Protein AF-A0A6M0C9Q1-F1 (afdb_monomer_lite)

Radius of gyration: 16.75 Å; chains: 1; bounding box: 51×22×29 Å

Foldseek 3Di:
DCVVVVVVVVLVVVLVCCVVVVPDDHLPQWDWDADVVVRDIDIDRDDDDLPDPPCNVVVVVVVVVVVVVVD

Sequence (71 aa):
LGVVSGTLACLAASEAIKQITGFSKPLWSQLLTMDLDAMEFSKLRPYHDPDCPVCGSLSRELKAEEEVVKI

Structure (mmCIF, N/CA/C/O backbone):
data_AF-A0A6M0C9Q1-F1
#
_entry.id   AF-A0A6M0C9Q1-F1
#
loop_
_atom_site.group_PDB
_atom_site.id
_atom_site.type_symbol
_atom_site.label_atom_id
_atom_site.label_alt_id
_atom_site.label_comp_id
_atom_site.label_asym_id
_atom_site.label_entity_id
_atom_site.label_seq_id
_atom_site.pdbx_PDB_ins_code
_atom_site.Cartn_x
_atom_site.Cartn_y
_atom_site.Cartn_z
_atom_site.occupancy
_atom_site.B_iso_or_equiv
_atom_site.auth_seq_id
_atom_site.auth_comp_id
_atom_site.auth_asym_id
_atom_site.auth_atom_id
_atom_site.pdbx_PDB_model_num
ATOM 1 N N . LEU A 1 1 ? 17.352 -7.103 -7.423 1.00 60.00 1 LEU A N 1
ATOM 2 C CA . LEU A 1 1 ? 15.932 -6.686 -7.477 1.00 60.00 1 LEU A CA 1
ATOM 3 C C . LEU A 1 1 ? 15.270 -6.859 -6.104 1.00 60.00 1 LEU A C 1
ATOM 5 O O . LEU A 1 1 ? 14.523 -7.803 -5.906 1.00 60.00 1 LEU A O 1
ATOM 9 N N . GLY A 1 2 ? 15.579 -5.998 -5.131 1.00 86.88 2 GLY A N 1
ATOM 10 C CA . GLY A 1 2 ? 14.947 -6.046 -3.795 1.00 86.88 2 GLY A CA 1
ATOM 11 C C . GLY A 1 2 ? 14.401 -4.699 -3.322 1.00 86.88 2 GLY A C 1
ATOM 12 O O . GLY A 1 2 ? 13.707 -4.631 -2.316 1.00 86.88 2 GLY A O 1
ATOM 13 N N . VAL A 1 3 ? 14.696 -3.621 -4.053 1.00 91.94 3 VAL A N 1
ATOM 14 C CA . VAL A 1 3 ? 14.308 -2.260 -3.667 1.00 91.94 3 VAL A CA 1
ATOM 15 C C . VAL A 1 3 ? 12.798 -2.067 -3.804 1.00 91.94 3 VAL A C 1
ATOM 17 O O . VAL A 1 3 ? 12.179 -1.544 -2.890 1.00 91.94 3 VAL A O 1
ATOM 20 N N . VAL A 1 4 ? 12.185 -2.568 -4.885 1.00 94.12 4 VAL A N 1
ATOM 21 C CA . VAL A 1 4 ? 10.725 -2.483 -5.087 1.00 94.12 4 VAL A CA 1
ATOM 22 C C . VAL A 1 4 ? 9.965 -3.161 -3.950 1.00 94.12 4 VAL A C 1
ATOM 24 O O . VAL A 1 4 ? 9.092 -2.547 -3.344 1.00 94.12 4 VAL A O 1
ATOM 27 N N . SER A 1 5 ? 10.333 -4.398 -3.610 1.00 94.88 5 SER A N 1
ATOM 28 C CA . SER A 1 5 ? 9.692 -5.136 -2.520 1.00 94.88 5 SER A CA 1
ATOM 29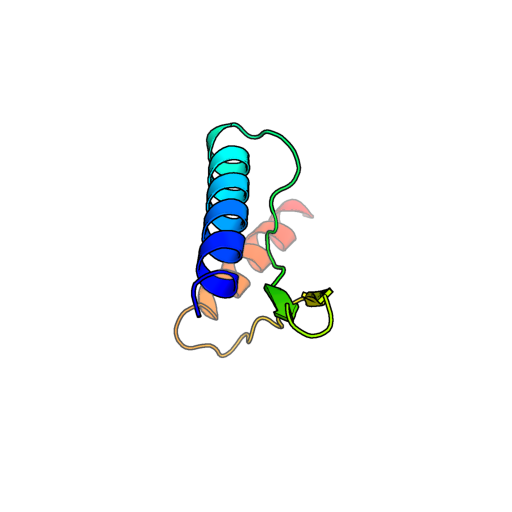 C C . SER A 1 5 ? 9.993 -4.535 -1.146 1.00 94.88 5 SER A C 1
ATOM 31 O O . SER A 1 5 ? 9.095 -4.485 -0.311 1.00 94.88 5 SER A O 1
ATOM 33 N N . GLY A 1 6 ? 11.208 -4.028 -0.913 1.00 96.00 6 GLY A N 1
ATOM 34 C CA . GLY A 1 6 ? 11.569 -3.336 0.327 1.00 96.00 6 GLY A CA 1
ATOM 35 C C . GLY A 1 6 ? 10.765 -2.051 0.542 1.00 96.00 6 GLY A C 1
ATOM 36 O O . GLY A 1 6 ? 10.188 -1.851 1.609 1.00 96.00 6 GLY A O 1
ATOM 37 N N . THR A 1 7 ? 10.650 -1.213 -0.490 1.00 96.00 7 THR A N 1
ATOM 38 C CA . THR A 1 7 ? 9.835 0.007 -0.434 1.00 96.00 7 THR A CA 1
ATOM 39 C C . THR A 1 7 ? 8.356 -0.330 -0.241 1.00 96.00 7 THR A C 1
ATOM 41 O O . THR A 1 7 ? 7.707 0.266 0.619 1.00 96.00 7 THR A O 1
ATOM 44 N N . LEU A 1 8 ? 7.828 -1.327 -0.964 1.00 95.81 8 LEU A N 1
ATOM 45 C CA . LEU A 1 8 ? 6.449 -1.788 -0.779 1.00 95.81 8 LEU A CA 1
ATOM 46 C C . LEU A 1 8 ? 6.199 -2.287 0.654 1.00 95.81 8 LEU A C 1
ATOM 48 O O . LEU A 1 8 ? 5.171 -1.954 1.240 1.00 95.81 8 LEU A O 1
ATOM 52 N N . ALA A 1 9 ? 7.138 -3.034 1.242 1.00 97.12 9 ALA A N 1
ATOM 53 C CA . ALA A 1 9 ? 7.025 -3.531 2.612 1.00 97.12 9 ALA A CA 1
ATOM 54 C C . ALA A 1 9 ? 6.949 -2.388 3.637 1.00 97.12 9 ALA A C 1
ATOM 56 O O . ALA A 1 9 ? 6.082 -2.403 4.509 1.00 97.12 9 ALA A O 1
ATOM 57 N N . CYS A 1 10 ? 7.797 -1.364 3.505 1.00 96.94 10 CYS A N 1
ATOM 58 C CA . CYS A 1 10 ? 7.759 -0.187 4.377 1.00 96.94 10 CYS A CA 1
ATOM 59 C C . CYS A 1 10 ? 6.448 0.605 4.240 1.00 96.94 10 CYS A C 1
ATOM 61 O O . CYS A 1 10 ? 5.892 1.067 5.242 1.00 96.94 10 CYS A O 1
ATOM 63 N N . LEU A 1 11 ? 5.926 0.741 3.016 1.00 96.19 11 LEU A N 1
ATOM 64 C CA . LEU A 1 11 ? 4.638 1.394 2.765 1.00 96.19 11 LEU A CA 1
ATOM 65 C C . LEU A 1 11 ? 3.487 0.605 3.402 1.00 96.19 11 LEU A C 1
ATOM 67 O O . LEU A 1 11 ? 2.677 1.180 4.127 1.00 96.19 11 LEU A O 1
ATOM 71 N N . ALA A 1 12 ? 3.452 -0.715 3.207 1.00 95.62 12 ALA A N 1
ATOM 72 C CA . ALA A 1 12 ? 2.441 -1.588 3.797 1.00 95.62 12 ALA A CA 1
ATOM 73 C C . ALA A 1 12 ? 2.491 -1.583 5.335 1.00 95.62 12 ALA A C 1
ATOM 75 O O . ALA A 1 12 ? 1.449 -1.497 5.983 1.00 95.62 12 ALA A O 1
ATOM 76 N N . ALA A 1 13 ? 3.691 -1.608 5.925 1.00 97.31 13 ALA A N 1
ATOM 77 C CA . ALA A 1 13 ? 3.870 -1.495 7.371 1.00 97.31 13 ALA A CA 1
ATOM 78 C C . ALA A 1 13 ? 3.347 -0.153 7.904 1.00 97.31 13 ALA A C 1
ATOM 80 O O . ALA A 1 13 ? 2.668 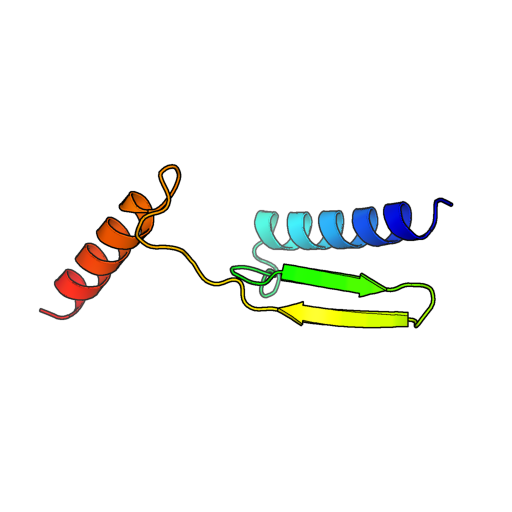-0.113 8.930 1.00 97.31 13 ALA A O 1
ATOM 81 N N . SER A 1 14 ? 3.597 0.939 7.178 1.00 96.06 14 SER A N 1
ATOM 82 C CA . SER A 1 14 ? 3.073 2.261 7.531 1.00 96.06 14 SER A CA 1
ATOM 83 C C . SER A 1 14 ? 1.543 2.291 7.497 1.00 96.06 14 SER A C 1
ATOM 85 O O . SER A 1 14 ? 0.922 2.806 8.423 1.00 96.06 14 SER A O 1
ATOM 87 N N . GLU A 1 15 ? 0.909 1.699 6.479 1.00 96.56 15 GLU A N 1
ATOM 88 C CA . GLU A 1 15 ? -0.554 1.573 6.427 1.00 96.56 15 GLU A CA 1
ATOM 89 C C . GLU A 1 15 ? -1.098 0.725 7.581 1.00 96.56 15 GLU A C 1
ATOM 91 O O . GLU A 1 15 ? -2.069 1.130 8.215 1.00 96.56 15 GLU A O 1
ATOM 96 N N . ALA A 1 16 ? -0.453 -0.396 7.911 1.00 96.06 16 ALA A N 1
ATOM 97 C CA . ALA A 1 16 ? -0.851 -1.232 9.043 1.00 96.06 16 ALA A CA 1
ATOM 98 C C . ALA A 1 16 ? -0.810 -0.457 10.370 1.00 96.06 16 ALA A C 1
ATOM 100 O O . ALA A 1 16 ? -1.757 -0.525 11.153 1.00 96.06 16 ALA A O 1
ATOM 101 N N . ILE A 1 17 ? 0.237 0.345 10.595 1.00 96.31 17 ILE A N 1
ATOM 102 C CA . ILE A 1 17 ? 0.336 1.210 11.776 1.00 96.31 17 ILE A CA 1
ATOM 103 C C . ILE A 1 17 ? -0.830 2.202 11.814 1.00 96.31 17 ILE A C 1
ATOM 105 O O . ILE A 1 17 ? -1.470 2.332 12.858 1.00 96.31 17 ILE A O 1
ATOM 109 N N . LYS A 1 18 ? -1.151 2.866 10.694 1.00 95.38 18 LYS A N 1
ATOM 110 C CA . LYS A 1 18 ? -2.286 3.804 10.630 1.00 95.38 18 LYS A CA 1
ATOM 111 C C . LYS A 1 18 ? -3.614 3.129 10.972 1.00 95.38 18 LYS A C 1
ATOM 113 O O . LYS A 1 18 ? -4.403 3.705 11.714 1.00 95.38 18 LYS A O 1
ATOM 118 N N . GLN A 1 19 ? -3.838 1.902 10.493 1.00 94.81 19 GLN A N 1
ATOM 119 C CA . GLN A 1 19 ? -5.044 1.134 10.824 1.00 94.81 19 GLN A CA 1
ATOM 120 C C . GLN A 1 19 ? -5.132 0.807 12.316 1.00 94.81 19 GLN A C 1
ATOM 122 O O . GLN A 1 19 ? -6.170 1.021 12.931 1.00 94.81 19 GLN A O 1
ATOM 127 N N . ILE A 1 20 ? -4.046 0.299 12.905 1.00 96.00 20 ILE A N 1
ATOM 128 C CA . ILE A 1 20 ? -4.034 -0.159 14.302 1.00 96.00 20 ILE A CA 1
ATOM 129 C C . ILE A 1 20 ? -4.178 1.015 15.272 1.00 96.00 20 ILE A C 1
ATOM 131 O O . ILE A 1 20 ? -4.860 0.915 16.287 1.00 96.00 20 ILE A O 1
ATOM 135 N N . THR A 1 21 ? -3.513 2.127 14.973 1.00 96.50 21 THR A N 1
ATOM 136 C CA . THR A 1 21 ? -3.442 3.280 15.880 1.00 96.50 21 THR A CA 1
ATOM 137 C C . THR A 1 21 ? -4.560 4.296 15.657 1.00 96.50 21 THR A C 1
ATOM 139 O O . THR A 1 21 ? -4.738 5.188 16.482 1.00 96.50 21 THR A O 1
ATOM 142 N N . GLY A 1 22 ? -5.275 4.217 14.530 1.00 91.06 22 GLY A N 1
ATOM 143 C CA . GLY A 1 22 ? -6.161 5.290 14.072 1.00 91.06 22 GLY A CA 1
ATOM 144 C C . GLY A 1 22 ? -5.413 6.585 13.725 1.00 91.06 22 GLY A C 1
ATOM 145 O O . GLY A 1 22 ? -6.029 7.643 13.598 1.00 91.06 22 GLY A O 1
ATOM 146 N N . PHE A 1 23 ? -4.082 6.532 13.606 1.00 86.06 23 PHE A N 1
ATOM 147 C CA . PHE A 1 23 ? -3.253 7.692 13.314 1.00 86.06 23 PHE A CA 1
ATOM 148 C C . PHE A 1 23 ? -3.299 8.019 11.821 1.00 86.06 23 PHE A C 1
ATOM 150 O O . PHE A 1 23 ? -2.858 7.230 10.987 1.00 86.06 23 PHE A O 1
ATOM 157 N N . SER A 1 24 ? -3.749 9.231 11.487 1.00 90.69 24 SER A N 1
ATOM 158 C CA . SER A 1 24 ? -3.884 9.718 10.107 1.00 90.69 24 SER A CA 1
ATOM 159 C C . SER A 1 24 ? -4.859 8.899 9.246 1.00 90.69 24 SER A C 1
ATOM 161 O O . SER A 1 24 ? -5.383 7.862 9.641 1.00 90.69 24 SER A O 1
ATOM 163 N N . LYS A 1 25 ? -5.144 9.391 8.038 1.00 90.81 25 LYS A N 1
ATOM 164 C CA . LYS A 1 25 ? -6.059 8.734 7.103 1.00 90.81 25 LYS A CA 1
ATOM 165 C C . LYS A 1 25 ? -5.346 7.570 6.388 1.00 90.81 25 LYS A C 1
ATOM 167 O O . LYS A 1 25 ? -4.328 7.799 5.716 1.00 90.81 25 LYS A O 1
ATOM 172 N N . PRO A 1 26 ? -5.859 6.331 6.478 1.00 93.38 26 PRO A N 1
ATOM 173 C CA . PRO A 1 26 ? -5.333 5.214 5.703 1.00 93.38 26 PRO A CA 1
ATOM 174 C C . PRO A 1 26 ? -5.661 5.334 4.214 1.00 93.38 26 PRO A C 1
A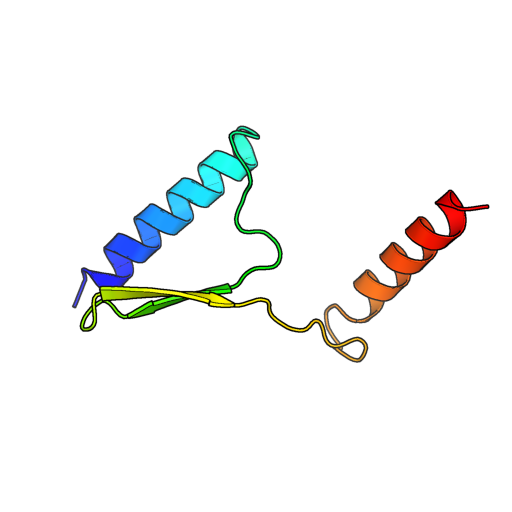TOM 176 O O . PRO A 1 26 ? -6.542 6.097 3.809 1.00 93.38 26 PRO A O 1
ATOM 179 N N . LEU A 1 27 ? -4.978 4.543 3.390 1.00 92.94 27 LEU A N 1
ATOM 180 C CA . LEU A 1 27 ? -5.168 4.501 1.940 1.00 92.94 27 LEU A CA 1
ATOM 181 C C . LEU A 1 27 ? -6.409 3.684 1.513 1.00 92.94 27 LEU A C 1
ATOM 183 O O . LEU A 1 27 ? -6.368 2.889 0.577 1.00 92.94 27 LEU A O 1
ATOM 187 N N . TRP A 1 28 ? -7.530 3.842 2.219 1.00 91.62 28 TRP A N 1
ATOM 188 C CA . TRP A 1 28 ? -8.764 3.115 1.919 1.00 91.62 28 TRP A CA 1
ATOM 189 C C . TRP A 1 28 ? -9.335 3.477 0.551 1.00 91.62 28 TRP A C 1
ATOM 191 O O . TRP A 1 28 ? -9.333 4.642 0.153 1.00 91.62 28 TRP A O 1
ATOM 201 N N . SER A 1 29 ? -9.918 2.483 -0.129 1.00 90.94 29 SER A N 1
ATOM 202 C CA . SER A 1 29 ? -10.552 2.646 -1.449 1.00 90.94 29 SER A CA 1
ATOM 203 C C . SER A 1 29 ? -9.633 3.278 -2.502 1.00 90.94 29 SER A C 1
ATOM 205 O O . SER A 1 29 ? -10.100 3.925 -3.440 1.00 90.94 29 SER A O 1
ATOM 207 N N . GLN A 1 30 ? -8.322 3.121 -2.335 1.00 93.81 30 GLN A N 1
ATOM 208 C CA . GLN A 1 30 ? -7.307 3.634 -3.238 1.00 93.81 30 GLN A CA 1
ATOM 209 C C . GLN A 1 30 ? -6.271 2.541 -3.493 1.00 93.81 30 GLN A C 1
ATOM 211 O O . GLN A 1 30 ? -5.841 1.842 -2.580 1.00 93.81 30 GLN A O 1
ATOM 216 N N . LEU A 1 31 ? -5.869 2.408 -4.750 1.00 94.88 31 LEU A N 1
ATOM 217 C CA . LEU A 1 31 ? -4.783 1.552 -5.192 1.00 94.88 31 LEU A CA 1
ATOM 218 C C . LEU A 1 31 ? -3.551 2.429 -5.410 1.00 94.88 31 LEU A C 1
ATOM 220 O O . LEU A 1 31 ? -3.597 3.366 -6.206 1.00 94.88 31 LEU A O 1
ATOM 224 N N . LEU A 1 32 ? -2.462 2.138 -4.703 1.00 96.44 32 LEU A N 1
ATOM 225 C CA . LEU A 1 32 ? -1.171 2.776 -4.943 1.00 96.44 32 LEU A CA 1
ATOM 226 C C . LEU A 1 32 ? -0.385 1.950 -5.957 1.00 96.44 32 LEU A C 1
ATOM 228 O O . LEU A 1 32 ? -0.093 0.783 -5.705 1.00 96.44 32 LEU A O 1
ATOM 232 N N . THR A 1 33 ? -0.012 2.568 -7.070 1.00 96.00 33 THR A N 1
ATOM 233 C CA . THR A 1 33 ? 0.957 2.015 -8.016 1.00 96.00 33 THR A CA 1
ATOM 234 C C . THR A 1 33 ? 2.273 2.765 -7.873 1.00 96.00 33 THR A C 1
ATOM 236 O O . THR A 1 33 ? 2.285 3.981 -7.663 1.00 96.00 33 THR A O 1
ATOM 239 N N . MET A 1 34 ? 3.378 2.034 -7.969 1.00 95.62 34 MET A N 1
ATOM 240 C CA . MET A 1 34 ? 4.725 2.578 -7.839 1.00 95.62 34 MET A CA 1
ATOM 241 C C . MET A 1 34 ? 5.603 2.053 -8.970 1.00 95.62 34 MET A C 1
ATOM 243 O O . MET A 1 34 ? 5.716 0.841 -9.153 1.00 95.62 34 MET A O 1
ATOM 247 N N . ASP A 1 35 ? 6.225 2.971 -9.696 1.00 94.88 35 ASP A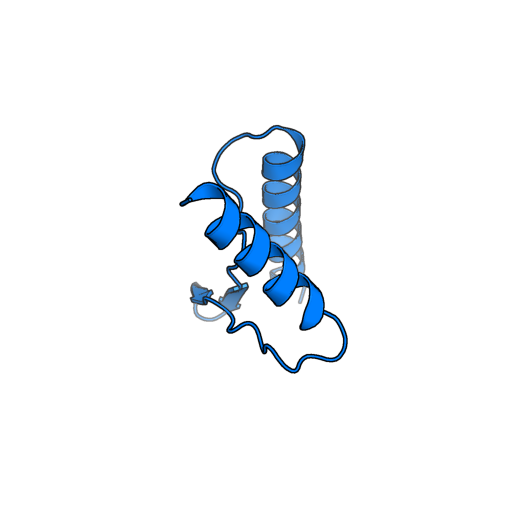 N 1
ATOM 248 C CA . ASP A 1 35 ? 7.309 2.695 -10.628 1.00 94.88 35 ASP A CA 1
ATOM 249 C C . ASP A 1 35 ? 8.584 3.290 -10.030 1.00 94.88 35 ASP A C 1
ATOM 251 O O . ASP A 1 35 ? 8.705 4.502 -9.876 1.00 94.88 35 ASP A O 1
ATOM 255 N N . LEU A 1 36 ? 9.520 2.432 -9.623 1.00 94.38 36 LEU A N 1
ATOM 256 C CA . LEU A 1 36 ? 10.763 2.885 -8.998 1.00 94.38 36 LEU A CA 1
ATOM 257 C C . LEU A 1 36 ? 11.878 3.194 -9.994 1.00 94.38 36 LEU A C 1
ATOM 259 O O . LEU A 1 36 ? 12.891 3.746 -9.576 1.00 94.38 36 LEU A O 1
ATOM 263 N N . ASP A 1 37 ? 11.718 2.838 -11.266 1.00 94.25 37 ASP A N 1
ATOM 264 C CA . ASP A 1 37 ? 12.675 3.226 -12.300 1.00 94.25 37 ASP A CA 1
ATOM 265 C C . ASP A 1 37 ? 12.423 4.685 -12.701 1.00 94.25 37 ASP A C 1
ATOM 267 O O . ASP A 1 37 ? 13.331 5.514 -12.671 1.00 94.25 37 ASP A O 1
ATOM 271 N N . ALA A 1 38 ? 11.151 5.028 -12.932 1.00 95.56 38 ALA A N 1
ATOM 272 C CA . ALA A 1 38 ? 10.709 6.399 -13.195 1.00 95.56 38 ALA A CA 1
ATOM 273 C C . ALA A 1 38 ? 10.510 7.252 -11.922 1.00 95.56 38 ALA A C 1
ATOM 275 O O . ALA A 1 38 ? 10.326 8.465 -12.012 1.00 95.56 38 ALA A O 1
ATOM 276 N N . MET A 1 39 ? 10.562 6.640 -10.731 1.00 94.12 39 MET A N 1
ATOM 277 C CA . MET A 1 39 ? 10.260 7.270 -9.432 1.00 94.12 39 MET A CA 1
ATOM 278 C C . MET A 1 39 ? 8.858 7.898 -9.364 1.00 94.12 39 MET A C 1
ATOM 280 O O . MET A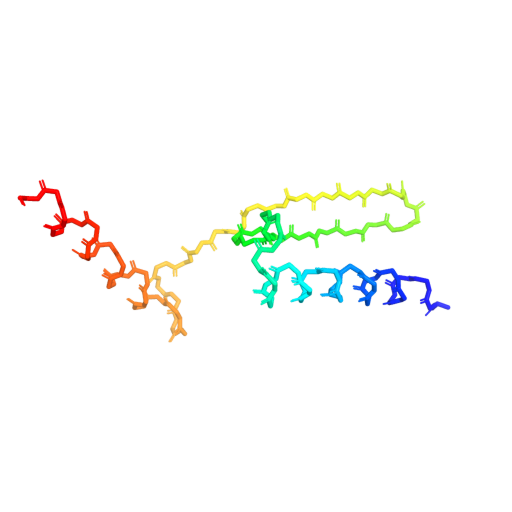 1 39 ? 8.648 8.954 -8.762 1.00 94.12 39 MET A O 1
ATOM 284 N N . GLU A 1 40 ? 7.875 7.218 -9.947 1.00 96.50 40 GLU A N 1
ATOM 285 C CA . GLU A 1 40 ? 6.490 7.668 -10.004 1.00 96.50 40 GLU A CA 1
ATOM 286 C C . GLU A 1 40 ? 5.604 6.924 -9.004 1.00 96.50 40 GLU A C 1
ATOM 288 O O . GLU A 1 40 ? 5.625 5.696 -8.886 1.00 96.50 40 GLU A O 1
ATOM 293 N N . PHE A 1 41 ? 4.761 7.687 -8.308 1.00 96.25 41 PHE A N 1
ATOM 294 C CA . PHE A 1 41 ? 3.752 7.167 -7.392 1.00 96.25 41 PHE A CA 1
ATOM 295 C C . PHE A 1 41 ? 2.388 7.708 -7.786 1.00 96.25 41 PHE A C 1
ATOM 297 O O . PHE A 1 41 ? 2.154 8.916 -7.754 1.00 96.25 41 PHE A O 1
ATOM 304 N N . SER A 1 42 ? 1.469 6.803 -8.104 1.00 96.12 42 SER A N 1
ATOM 305 C CA . SER A 1 42 ? 0.127 7.160 -8.552 1.00 96.12 42 SER A CA 1
ATOM 306 C C . SER A 1 42 ? -0.924 6.508 -7.669 1.00 96.12 42 SER A C 1
ATOM 308 O O . SER A 1 42 ? -0.866 5.318 -7.366 1.00 96.12 42 SER A O 1
ATOM 310 N N . LYS A 1 43 ? -1.903 7.307 -7.237 1.00 95.94 43 LYS A N 1
ATOM 311 C CA . LYS A 1 43 ? -3.076 6.818 -6.507 1.00 95.94 43 LYS A CA 1
ATOM 312 C C . LYS A 1 43 ? -4.235 6.712 -7.475 1.00 95.94 43 LYS A C 1
ATOM 314 O O . LYS A 1 43 ? -4.687 7.716 -8.019 1.00 95.94 43 LYS A O 1
ATOM 319 N N . LEU A 1 44 ? -4.744 5.506 -7.635 1.00 95.56 44 LEU A N 1
ATOM 320 C CA . LEU A 1 44 ? -5.903 5.214 -8.457 1.00 95.56 44 LEU A CA 1
ATOM 321 C C . LEU A 1 44 ? -7.083 4.891 -7.550 1.00 95.56 44 LEU A C 1
ATOM 323 O O . LEU A 1 44 ? -6.918 4.318 -6.475 1.00 95.56 44 LEU A O 1
ATOM 327 N N . ARG A 1 45 ? -8.289 5.257 -7.972 1.00 92.38 45 ARG A N 1
ATOM 328 C CA . ARG A 1 45 ? -9.512 4.839 -7.288 1.00 92.38 45 ARG A CA 1
ATOM 329 C C . ARG A 1 45 ? -10.094 3.649 -8.052 1.00 92.38 45 ARG A C 1
ATOM 331 O O . ARG A 1 45 ? -10.623 3.871 -9.140 1.00 92.38 45 ARG A O 1
ATOM 338 N N . PRO A 1 46 ? -9.970 2.410 -7.544 1.00 90.12 46 PRO A N 1
ATOM 339 C CA . PRO A 1 46 ? -10.546 1.256 -8.218 1.00 90.12 46 PRO A CA 1
ATOM 340 C C . PRO A 1 46 ? -12.073 1.369 -8.256 1.00 90.12 46 PRO A C 1
ATOM 342 O O . PRO A 1 46 ? -12.702 1.847 -7.307 1.00 90.12 46 PRO A O 1
ATOM 345 N N . TYR A 1 47 ? -12.660 0.936 -9.369 1.00 88.50 47 TYR A N 1
ATOM 346 C CA . TYR A 1 47 ? -14.105 0.805 -9.508 1.00 88.50 47 TYR A CA 1
ATOM 347 C C . TYR A 1 47 ? -14.574 -0.472 -8.803 1.00 88.50 47 TYR A C 1
ATOM 349 O O . TYR A 1 47 ? -13.974 -1.532 -8.977 1.00 88.50 47 TYR A O 1
ATOM 357 N N . HIS A 1 48 ? -15.635 -0.363 -8.003 1.00 87.00 48 HIS A N 1
ATOM 358 C CA . HIS A 1 48 ? -16.276 -1.517 -7.383 1.00 87.00 48 HIS A CA 1
ATOM 359 C C . HIS A 1 48 ? -17.386 -2.037 -8.300 1.00 87.00 48 HIS A C 1
ATOM 361 O O . HIS A 1 48 ? -18.387 -1.349 -8.503 1.00 87.00 48 HIS A O 1
ATOM 367 N N . ASP A 1 49 ? -17.217 -3.253 -8.813 1.00 90.31 49 ASP A N 1
ATOM 368 C CA . ASP A 1 49 ? -18.195 -3.914 -9.676 1.00 90.31 49 ASP A CA 1
ATOM 369 C C . ASP A 1 49 ? -19.402 -4.430 -8.855 1.00 90.31 49 ASP A C 1
ATOM 371 O O . ASP A 1 49 ? -19.214 -5.258 -7.954 1.00 90.31 49 ASP A O 1
ATOM 375 N N . PRO A 1 50 ? -20.637 -3.945 -9.109 1.00 88.25 50 PRO A N 1
ATOM 376 C CA . PRO A 1 50 ? -21.839 -4.389 -8.394 1.00 88.25 50 PRO A CA 1
ATOM 377 C C . PRO A 1 50 ? -22.212 -5.858 -8.655 1.00 88.25 50 PRO A C 1
ATOM 379 O O . PRO A 1 50 ? -22.872 -6.472 -7.808 1.00 88.25 50 PRO A O 1
ATOM 382 N N . ASP A 1 51 ? -21.767 -6.426 -9.777 1.00 92.25 51 ASP A N 1
ATOM 383 C CA . ASP A 1 51 ? -22.028 -7.812 -10.173 1.00 92.25 51 ASP A CA 1
ATOM 384 C C . ASP A 1 51 ? -20.881 -8.759 -9.772 1.00 92.25 51 ASP A C 1
ATOM 386 O O . ASP A 1 51 ? -20.889 -9.946 -10.104 1.00 92.25 51 ASP A O 1
ATOM 390 N N . CYS A 1 52 ? -19.906 -8.266 -8.996 1.00 91.19 52 CYS A N 1
ATOM 391 C CA . CYS A 1 52 ? -18.799 -9.073 -8.495 1.00 91.19 52 CYS A CA 1
ATOM 392 C C . CYS A 1 52 ? -19.311 -10.253 -7.639 1.00 91.19 52 CYS A C 1
ATOM 394 O O . CYS A 1 52 ? -19.965 -10.021 -6.615 1.00 91.19 52 CYS A O 1
ATOM 396 N N . PRO A 1 53 ? -18.952 -11.513 -7.962 1.00 92.69 53 PRO A N 1
ATOM 397 C CA . PRO A 1 53 ? -19.424 -12.690 -7.228 1.00 92.69 53 PRO A CA 1
ATOM 398 C C . PRO A 1 53 ? -18.874 -12.786 -5.795 1.00 92.69 53 PRO A C 1
ATOM 400 O O . PRO A 1 53 ? -19.360 -13.598 -5.014 1.00 92.69 53 PRO A O 1
ATOM 403 N N . VAL A 1 54 ? -17.860 -11.983 -5.447 1.00 92.50 54 VAL A N 1
ATOM 404 C CA . VAL A 1 54 ? -17.211 -11.992 -4.125 1.00 92.50 54 VAL A CA 1
ATOM 405 C C . VAL A 1 54 ? -17.750 -10.886 -3.220 1.00 92.50 54 VAL A C 1
ATOM 407 O O . VAL A 1 54 ? -18.087 -11.149 -2.070 1.00 92.50 54 VAL A O 1
ATOM 410 N N . CYS A 1 55 ? -17.819 -9.647 -3.716 1.00 89.12 55 CYS A N 1
ATOM 411 C CA . CYS A 1 55 ? -18.152 -8.475 -2.897 1.00 89.12 55 CYS A CA 1
ATOM 412 C C . CYS A 1 55 ? -19.325 -7.632 -3.421 1.00 89.12 55 CYS A C 1
ATOM 414 O O . CYS A 1 55 ? -19.676 -6.624 -2.807 1.00 89.12 55 CYS A O 1
ATOM 416 N N . GLY A 1 56 ? -19.983 -8.047 -4.509 1.00 87.38 56 GLY A N 1
ATOM 417 C CA . GLY A 1 56 ? -21.117 -7.327 -5.096 1.00 87.38 56 GLY A CA 1
ATOM 418 C C . GLY A 1 56 ? -22.290 -7.125 -4.125 1.00 87.38 56 GLY A C 1
ATOM 419 O O . GLY A 1 56 ? -22.927 -6.070 -4.138 1.00 87.38 56 GLY A O 1
ATOM 420 N N . SER A 1 57 ? -22.556 -8.085 -3.230 1.00 87.12 57 SER A N 1
ATOM 421 C CA . SER A 1 57 ? -23.617 -7.988 -2.210 1.00 87.12 57 SER A CA 1
ATOM 422 C C . SER A 1 57 ? -23.296 -7.001 -1.082 1.00 87.12 57 SER A C 1
ATOM 424 O O . SER A 1 57 ? -24.173 -6.236 -0.692 1.00 87.12 57 SER A O 1
ATOM 426 N N . LEU A 1 58 ? -22.039 -6.935 -0.627 1.00 82.56 58 LEU A N 1
ATOM 427 C CA . LEU A 1 58 ? -21.597 -6.036 0.455 1.00 82.56 58 LEU A CA 1
ATOM 428 C C . LEU A 1 58 ? -21.883 -4.564 0.125 1.00 82.56 58 LEU A C 1
ATOM 430 O O . LEU A 1 58 ? -22.316 -3.784 0.968 1.00 82.56 58 LEU A O 1
ATOM 434 N N . SER A 1 59 ? -21.689 -4.180 -1.139 1.00 71.25 59 SER A N 1
ATOM 435 C CA . SER A 1 59 ? -21.977 -2.817 -1.598 1.00 71.25 59 SER A CA 1
ATOM 436 C C . SER A 1 59 ? -23.472 -2.479 -1.668 1.00 71.25 59 SER A C 1
ATOM 438 O O . SER A 1 59 ? -23.833 -1.303 -1.599 1.00 71.25 59 SER A O 1
ATOM 440 N N . ARG A 1 60 ? -24.349 -3.486 -1.795 1.00 66.94 60 ARG A N 1
ATOM 441 C CA . ARG A 1 60 ? -25.808 -3.298 -1.772 1.00 66.94 60 ARG A CA 1
ATOM 442 C C . ARG A 1 60 ? -26.321 -3.081 -0.353 1.00 66.94 60 ARG A C 1
ATOM 444 O O . ARG A 1 60 ? -27.177 -2.225 -0.159 1.00 66.94 60 ARG A O 1
ATOM 451 N N . GLU A 1 61 ? -25.766 -3.797 0.619 1.00 62.97 61 GLU A N 1
ATOM 452 C CA . GLU A 1 61 ? -26.121 -3.661 2.038 1.00 62.97 61 GLU A CA 1
ATOM 453 C C . GLU A 1 61 ? -25.715 -2.290 2.597 1.00 62.97 61 GLU A C 1
ATOM 455 O O . GLU A 1 61 ? -26.546 -1.606 3.188 1.00 62.97 61 GLU A O 1
ATOM 460 N N . LEU A 1 62 ? -24.496 -1.816 2.301 1.00 62.31 62 LEU A N 1
ATOM 461 C CA . LEU A 1 62 ? -24.040 -0.482 2.722 1.00 62.31 62 LEU A CA 1
ATOM 462 C C . LEU A 1 62 ? -24.893 0.656 2.136 1.00 62.31 62 LEU A C 1
ATOM 464 O O . LEU A 1 62 ? -25.169 1.636 2.823 1.00 62.31 62 LEU A O 1
ATOM 468 N N . LYS A 1 63 ? -25.344 0.531 0.878 1.00 58.31 63 LYS A N 1
ATOM 469 C CA . LYS A 1 63 ? -26.268 1.510 0.281 1.00 58.31 63 LYS A CA 1
ATOM 470 C C . LYS A 1 63 ? -27.635 1.498 0.961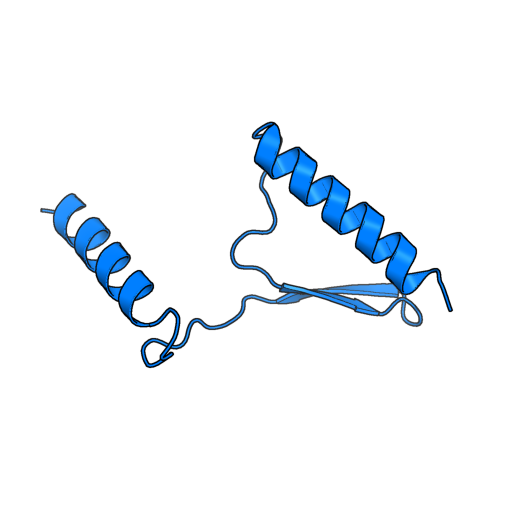 1.00 58.31 63 LYS A C 1
ATOM 472 O O . LYS A 1 63 ? -28.207 2.565 1.141 1.00 58.31 63 LYS A O 1
ATOM 477 N N . ALA A 1 64 ? -28.140 0.327 1.352 1.00 57.19 64 ALA A N 1
ATOM 478 C CA . ALA A 1 64 ? -29.408 0.222 2.065 1.00 57.19 64 ALA A CA 1
ATOM 479 C C . ALA A 1 64 ? -29.340 0.897 3.447 1.00 57.19 64 ALA A C 1
ATOM 481 O O . ALA A 1 64 ? -30.263 1.619 3.809 1.00 57.19 64 ALA A O 1
ATOM 482 N N . GLU A 1 65 ? -28.238 0.746 4.189 1.00 54.34 65 GLU A N 1
ATOM 483 C CA . GLU A 1 65 ? -28.050 1.449 5.469 1.00 54.34 65 GLU A CA 1
ATOM 484 C C . GLU A 1 65 ? -27.907 2.972 5.291 1.00 54.34 65 GLU A C 1
ATOM 486 O O . GLU A 1 65 ? -28.470 3.743 6.070 1.00 54.34 65 GLU A O 1
ATOM 491 N N . GLU A 1 66 ? -27.227 3.435 4.238 1.00 54.97 66 GLU A N 1
ATOM 492 C CA . GLU A 1 66 ? -27.089 4.869 3.940 1.00 54.97 66 GLU A CA 1
ATOM 493 C C . GLU A 1 66 ? -28.410 5.519 3.468 1.00 54.97 66 GLU A C 1
ATOM 495 O O . GLU A 1 66 ? -28.616 6.722 3.654 1.00 54.97 66 GLU A O 1
ATOM 500 N N . GLU A 1 67 ? -29.317 4.731 2.880 1.00 48.97 67 GLU A N 1
ATOM 501 C CA . GLU A 1 67 ? -30.663 5.156 2.470 1.00 48.97 67 GLU A CA 1
ATOM 502 C C . GLU A 1 67 ? -31.648 5.169 3.657 1.00 48.97 67 GLU A C 1
ATOM 504 O O . GLU A 1 67 ? -32.472 6.076 3.751 1.00 48.97 67 GLU A O 1
ATOM 509 N N . VAL A 1 68 ? -31.501 4.252 4.623 1.00 52.91 68 VAL A N 1
ATOM 510 C CA . VAL A 1 68 ? -32.300 4.214 5.867 1.00 52.91 68 VAL A CA 1
ATOM 511 C C . VAL A 1 68 ? -31.941 5.355 6.831 1.00 52.91 68 VAL A C 1
ATOM 513 O O . VAL A 1 68 ? -32.824 5.877 7.501 1.00 52.91 68 VAL A O 1
ATOM 516 N N . VAL A 1 69 ? -30.681 5.803 6.883 1.00 53.22 69 VAL A N 1
ATOM 517 C CA . VAL A 1 69 ? -30.238 6.917 7.759 1.00 53.22 69 VAL A CA 1
ATOM 518 C C . VAL A 1 69 ? -30.730 8.300 7.282 1.00 53.22 69 VAL A C 1
ATOM 520 O O . VAL A 1 69 ? -30.655 9.276 8.028 1.00 53.22 69 VAL A O 1
ATOM 523 N N . LYS A 1 70 ? -31.242 8.412 6.048 1.00 48.34 70 LYS A N 1
ATOM 524 C CA . LYS A 1 70 ? -31.777 9.665 5.478 1.00 48.34 70 LYS A CA 1
ATOM 525 C C . LYS A 1 70 ? -33.303 9.821 5.589 1.00 48.34 70 LYS A C 1
ATOM 527 O O . LYS A 1 70 ? -33.801 10.854 5.139 1.00 48.34 70 LYS A O 1
ATOM 532 N N . ILE A 1 71 ? -34.019 8.842 6.152 1.00 43.69 71 ILE A N 1
ATOM 533 C CA . ILE A 1 71 ? -35.476 8.884 6.394 1.00 43.69 71 ILE A CA 1
ATOM 534 C C . ILE A 1 71 ? -35.760 9.342 7.825 1.00 43.69 71 ILE A C 1
ATOM 536 O O . ILE A 1 71 ? -35.109 8.817 8.753 1.00 43.69 71 ILE A O 1
#

pLDDT: mean 86.07, std 15.16, range [43.69, 97.31]

Secondary structure (DSSP, 8-state):
--HHHHHHHHHHHHHHHHHHH--S---TT-EEEEETTTTEEEEE-----TT-TTTHHHHHHHHHHHHHTT-